Protein AF-A0A7J3EH86-F1 (afdb_monom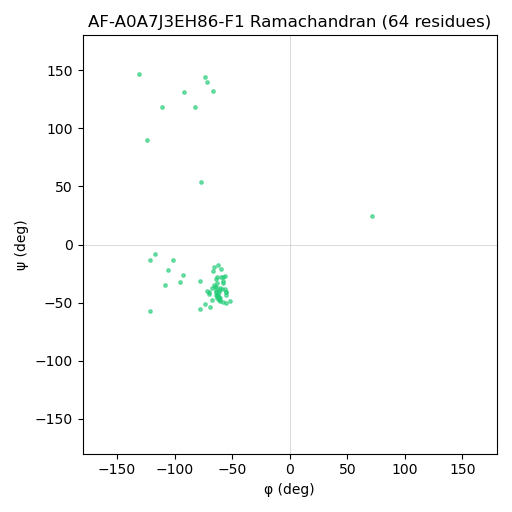er)

Mean predicted aligned error: 2.86 Å

Structure (mmCIF, N/CA/C/O backbone):
data_AF-A0A7J3EH86-F1
#
_entry.id   AF-A0A7J3EH86-F1
#
loop_
_atom_site.group_PDB
_atom_site.id
_atom_site.type_symbol
_atom_site.label_atom_id
_atom_site.label_alt_id
_atom_site.label_comp_id
_atom_site.label_asym_id
_atom_site.label_entity_id
_atom_site.label_seq_id
_atom_site.pdbx_PDB_ins_code
_atom_site.Cartn_x
_atom_site.Cartn_y
_atom_site.Cartn_z
_atom_site.occupancy
_atom_site.B_iso_or_equiv
_atom_site.auth_seq_id
_atom_site.auth_comp_id
_atom_site.auth_asym_id
_atom_site.auth_atom_id
_atom_site.pdbx_PDB_model_num
ATOM 1 N N . THR A 1 1 ? -11.525 9.427 0.149 1.00 82.56 1 THR A N 1
ATOM 2 C CA . THR A 1 1 ? -10.964 8.207 -0.470 1.00 82.56 1 THR A CA 1
ATOM 3 C C . THR A 1 1 ? -11.737 7.006 0.043 1.00 82.56 1 THR A C 1
ATOM 5 O O . THR A 1 1 ? -12.387 7.140 1.077 1.00 82.56 1 THR A O 1
ATOM 8 N N . LEU A 1 2 ? -11.689 5.859 -0.647 1.00 92.38 2 LEU A N 1
ATOM 9 C CA . LEU A 1 2 ? -12.332 4.621 -0.175 1.00 92.38 2 LEU A CA 1
ATOM 10 C C . LEU A 1 2 ? -11.851 4.242 1.235 1.00 92.38 2 LEU A C 1
ATOM 12 O O . LEU A 1 2 ? -12.671 3.925 2.087 1.00 92.38 2 LEU A O 1
ATOM 16 N N . ILE A 1 3 ? -10.548 4.397 1.500 1.00 93.69 3 ILE A N 1
ATOM 17 C CA . ILE A 1 3 ? -9.948 4.164 2.822 1.00 93.69 3 ILE A CA 1
ATOM 18 C C . ILE A 1 3 ? -10.697 4.943 3.909 1.00 93.69 3 ILE A C 1
ATOM 20 O O . ILE A 1 3 ? -11.127 4.346 4.881 1.00 93.69 3 ILE A O 1
ATOM 24 N N . ARG A 1 4 ? -10.960 6.244 3.712 1.00 94.38 4 ARG A N 1
ATOM 25 C CA . ARG A 1 4 ? -11.662 7.083 4.702 1.00 94.38 4 ARG A CA 1
ATOM 26 C C . ARG A 1 4 ? -13.108 6.644 4.972 1.00 94.38 4 ARG A C 1
ATOM 28 O O . ARG A 1 4 ? -13.607 6.884 6.064 1.00 94.38 4 ARG A O 1
ATOM 35 N N . ILE A 1 5 ? -13.778 6.045 3.986 1.00 95.50 5 ILE A N 1
ATOM 36 C CA . ILE A 1 5 ? -15.132 5.501 4.161 1.00 95.50 5 ILE A CA 1
ATOM 37 C C . ILE A 1 5 ? -15.051 4.216 4.988 1.00 95.50 5 ILE A C 1
ATOM 39 O O . ILE A 1 5 ? -15.701 4.120 6.019 1.00 95.50 5 ILE A O 1
ATOM 43 N N . LEU A 1 6 ? -14.182 3.278 4.599 1.00 94.31 6 LEU A N 1
ATOM 44 C CA . LEU A 1 6 ? -13.981 2.012 5.317 1.00 94.31 6 LEU A CA 1
ATOM 45 C C . LEU A 1 6 ? -13.450 2.219 6.743 1.00 94.31 6 LEU A C 1
ATOM 47 O O . LEU A 1 6 ? -13.734 1.432 7.640 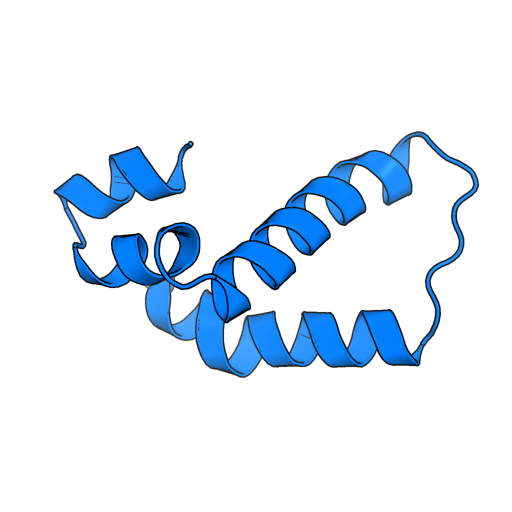1.00 94.31 6 LEU A O 1
ATOM 51 N N . SER A 1 7 ? -12.720 3.310 6.974 1.00 94.31 7 SER A N 1
ATOM 52 C CA . SER A 1 7 ? -12.267 3.730 8.297 1.00 94.31 7 SER A CA 1
ATOM 53 C C . SER A 1 7 ? -13.396 4.003 9.292 1.00 94.31 7 SER A C 1
ATOM 55 O O . SER A 1 7 ? -13.135 4.000 10.492 1.00 94.31 7 SER A O 1
ATOM 57 N N . GLN A 1 8 ? -14.624 4.258 8.826 1.00 94.44 8 GLN A N 1
ATOM 58 C CA . GLN A 1 8 ? -15.779 4.424 9.713 1.00 94.44 8 GLN A CA 1
ATOM 59 C C . GLN A 1 8 ? -16.110 3.114 10.442 1.00 94.44 8 GLN A C 1
ATOM 61 O O . GLN A 1 8 ? -16.459 3.155 11.619 1.00 94.44 8 GLN A O 1
ATOM 66 N N . ASP A 1 9 ? -15.922 1.974 9.770 1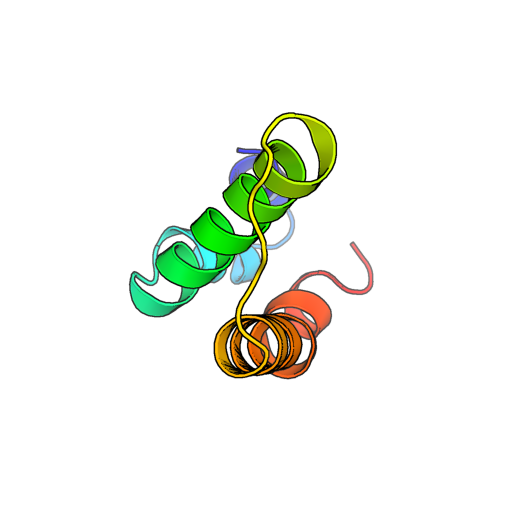.00 94.19 9 ASP A N 1
ATOM 67 C CA . ASP A 1 9 ? -16.170 0.637 10.320 1.00 94.19 9 ASP A CA 1
ATOM 68 C C . ASP A 1 9 ? -14.900 -0.008 10.904 1.00 94.19 9 ASP A C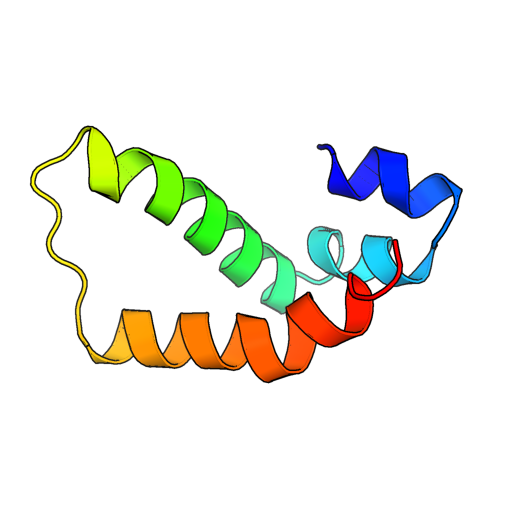 1
ATOM 70 O O . ASP A 1 9 ? -14.968 -0.736 11.894 1.00 94.19 9 ASP A O 1
ATOM 74 N N . LYS A 1 10 ? -13.722 0.279 10.327 1.00 93.69 10 LYS A N 1
ATOM 75 C CA . LYS A 1 10 ? -12.410 -0.157 10.840 1.00 93.69 10 LYS A CA 1
ATOM 76 C C . LYS A 1 10 ? -11.471 1.036 11.074 1.00 93.69 10 LYS A C 1
ATOM 78 O O . LYS A 1 10 ? -10.691 1.385 10.183 1.00 93.69 10 LYS A O 1
ATOM 83 N N . PRO A 1 11 ? -11.476 1.636 12.280 1.00 94.31 11 PRO A N 1
ATOM 84 C CA . PRO A 1 11 ? -10.699 2.840 12.594 1.00 94.31 11 PRO A CA 1
ATOM 85 C C . PRO A 1 11 ? -9.188 2.725 12.342 1.00 94.31 11 PRO A C 1
ATOM 87 O O . PRO A 1 11 ? -8.536 3.715 12.023 1.00 94.31 11 PRO A O 1
ATOM 90 N N . GLU A 1 12 ? -8.624 1.519 12.419 1.00 94.12 12 GLU A N 1
ATOM 91 C CA . GLU A 1 12 ? -7.197 1.243 12.183 1.00 94.12 12 GLU A CA 1
ATOM 92 C C . GLU A 1 12 ? -6.724 1.680 10.782 1.00 94.12 12 GLU A C 1
ATOM 94 O O . GLU A 1 12 ? -5.572 2.090 10.593 1.00 94.12 12 GLU A O 1
ATOM 99 N N . LEU A 1 13 ? -7.641 1.681 9.808 1.00 95.56 13 LEU A N 1
ATOM 100 C CA . LEU A 1 13 ? -7.392 2.117 8.434 1.00 95.56 13 LEU A CA 1
ATOM 101 C C . LEU A 1 13 ? -7.106 3.611 8.314 1.00 95.56 13 LEU A C 1
ATOM 103 O O . LEU A 1 13 ? -6.471 4.019 7.345 1.00 95.56 13 LEU A O 1
ATOM 107 N N . VAL A 1 14 ? -7.541 4.433 9.278 1.00 96.12 14 VAL A N 1
ATOM 108 C CA . VAL A 1 14 ? -7.242 5.877 9.278 1.00 96.12 14 VAL A CA 1
ATOM 109 C C . VAL A 1 14 ? -5.732 6.104 9.267 1.00 96.12 14 VAL A C 1
ATOM 111 O O . VAL A 1 14 ? -5.245 7.028 8.617 1.00 96.12 14 VAL A O 1
ATOM 114 N N . SER A 1 15 ? -4.971 5.206 9.903 1.00 96.12 15 SER A N 1
ATOM 115 C CA . SER A 1 15 ? -3.516 5.308 9.935 1.00 96.12 15 SER A CA 1
ATOM 116 C C . SER A 1 15 ? -2.885 5.273 8.540 1.00 96.12 15 SER A C 1
ATOM 118 O O . SER A 1 15 ? -1.861 5.908 8.348 1.00 96.12 15 SER A O 1
ATOM 120 N N . LEU A 1 16 ? -3.502 4.629 7.540 1.00 96.31 16 LEU A N 1
ATOM 121 C CA . LEU A 1 16 ? -2.990 4.611 6.161 1.00 96.31 16 LEU A CA 1
ATOM 122 C C . LEU A 1 16 ? -3.001 5.992 5.488 1.00 96.31 16 LEU A C 1
ATOM 124 O O . LEU A 1 16 ? -2.318 6.174 4.484 1.00 96.31 16 LEU A O 1
ATOM 128 N N . ILE A 1 17 ? -3.792 6.942 6.000 1.00 95.25 17 ILE A N 1
ATOM 129 C CA . ILE A 1 17 ? -3.977 8.269 5.393 1.00 95.25 17 ILE A CA 1
ATOM 130 C C . ILE A 1 17 ? -3.596 9.442 6.304 1.00 95.25 17 ILE A C 1
ATOM 132 O O . ILE A 1 17 ? -3.510 10.563 5.811 1.00 95.25 17 ILE A O 1
ATOM 136 N N . GLU A 1 18 ? -3.393 9.216 7.603 1.00 95.50 18 GLU A N 1
ATOM 137 C CA . GLU A 1 18 ? -2.956 10.253 8.557 1.00 95.50 18 GLU A CA 1
ATOM 138 C C . GLU A 1 18 ? -1.487 10.115 8.976 1.00 95.50 18 GLU A C 1
ATOM 140 O O . GLU A 1 18 ? -0.870 11.097 9.381 1.00 95.50 18 GLU A O 1
ATOM 145 N N . ASP A 1 19 ? -0.906 8.924 8.836 1.00 96.44 19 ASP A N 1
ATOM 146 C CA . ASP A 1 19 ? 0.530 8.701 8.990 1.00 96.44 19 ASP A CA 1
ATOM 147 C C . ASP A 1 19 ? 1.237 9.080 7.682 1.00 96.44 19 ASP A C 1
ATOM 149 O O . ASP A 1 19 ? 0.958 8.496 6.631 1.00 96.44 19 ASP A O 1
ATOM 153 N N . ILE A 1 20 ? 2.133 10.069 7.731 1.00 95.25 20 ILE A N 1
ATOM 154 C CA . ILE A 1 20 ? 2.775 10.614 6.529 1.00 95.25 20 ILE A CA 1
ATOM 155 C C . ILE A 1 20 ? 3.639 9.576 5.806 1.00 95.25 20 ILE A C 1
ATOM 157 O O . ILE A 1 20 ? 3.677 9.571 4.572 1.00 95.25 20 ILE A O 1
ATOM 161 N N . ASP A 1 21 ? 4.261 8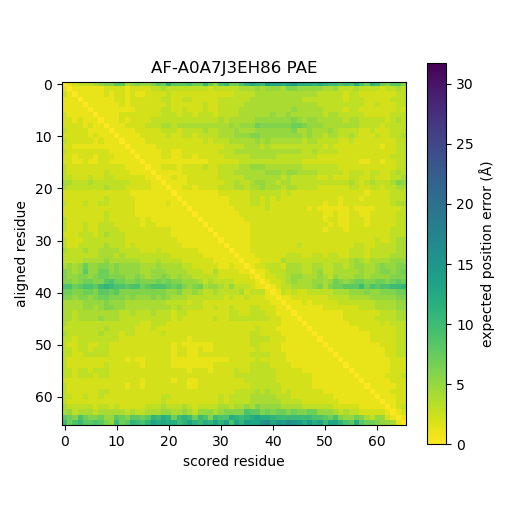.661 6.554 1.00 94.00 21 ASP A N 1
ATOM 162 C CA . ASP A 1 21 ? 5.117 7.624 5.987 1.00 94.00 21 ASP A CA 1
ATOM 163 C C . ASP A 1 21 ? 4.263 6.605 5.229 1.00 94.00 21 ASP A C 1
ATOM 165 O O . ASP A 1 21 ? 4.596 6.221 4.109 1.00 94.00 21 ASP A O 1
ATOM 169 N N . LYS A 1 22 ? 3.100 6.223 5.774 1.00 96.44 22 LYS A N 1
ATOM 170 C CA . LYS A 1 22 ? 2.156 5.314 5.094 1.00 96.44 22 LYS A CA 1
ATOM 171 C C . LYS A 1 22 ? 1.448 5.991 3.928 1.00 96.44 22 LYS A C 1
ATOM 173 O O . LYS A 1 22 ? 1.279 5.369 2.878 1.00 96.44 22 LYS A O 1
ATOM 178 N N . LEU A 1 23 ? 1.064 7.257 4.091 1.00 96.50 23 LEU A N 1
ATOM 179 C CA . LEU A 1 23 ? 0.387 8.037 3.058 1.00 96.50 23 LEU A CA 1
ATOM 180 C C . LEU A 1 23 ? 1.246 8.137 1.794 1.00 96.50 23 LEU A C 1
ATOM 182 O O . LEU A 1 23 ? 0.711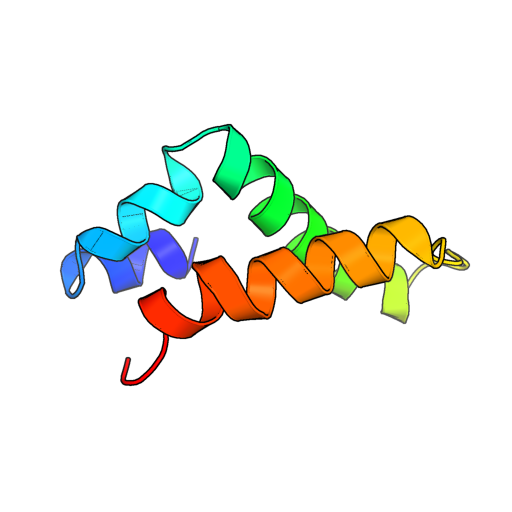 8.031 0.692 1.00 96.50 23 LEU A O 1
ATOM 186 N N . HIS A 1 24 ? 2.568 8.279 1.943 1.00 96.62 24 HIS A N 1
ATOM 187 C CA . HIS A 1 24 ? 3.499 8.248 0.817 1.00 96.62 24 HIS A CA 1
ATOM 188 C C . HIS A 1 24 ? 3.364 6.956 -0.006 1.00 96.62 24 HIS A C 1
ATOM 190 O O . HIS A 1 24 ? 3.177 7.020 -1.222 1.00 96.62 24 HIS A O 1
ATOM 196 N N . TYR A 1 25 ? 3.381 5.787 0.640 1.00 97.50 25 TYR A N 1
ATOM 197 C CA . TYR A 1 25 ? 3.232 4.507 -0.059 1.00 97.50 25 TYR A CA 1
ATOM 198 C C . TYR A 1 25 ? 1.836 4.307 -0.654 1.00 97.50 25 TYR A C 1
ATOM 200 O O . TYR A 1 25 ? 1.714 3.776 -1.758 1.00 97.50 25 TYR A O 1
ATOM 208 N N . VAL A 1 26 ? 0.780 4.753 0.032 1.00 96.69 26 VAL A N 1
ATOM 209 C CA . VAL A 1 26 ? -0.587 4.715 -0.513 1.00 96.69 26 VAL A CA 1
ATOM 210 C C . VAL A 1 26 ? -0.674 5.549 -1.792 1.00 96.69 26 VAL A C 1
ATOM 212 O O . VAL A 1 26 ? -1.173 5.057 -2.802 1.00 96.69 26 VAL A O 1
ATOM 215 N N . ALA A 1 27 ? -0.119 6.762 -1.795 1.00 95.81 27 ALA A N 1
ATOM 216 C CA . ALA A 1 27 ? -0.074 7.605 -2.987 1.00 95.81 27 ALA A CA 1
ATOM 217 C C . ALA A 1 27 ? 0.730 6.953 -4.127 1.00 95.81 27 ALA A C 1
ATOM 219 O O . ALA A 1 27 ? 0.298 6.994 -5.278 1.00 95.81 27 ALA A O 1
ATOM 220 N N . ARG A 1 28 ? 1.854 6.284 -3.822 1.00 95.94 28 ARG A N 1
ATOM 221 C CA . ARG A 1 28 ? 2.632 5.527 -4.822 1.00 95.94 28 ARG A CA 1
ATOM 222 C C . ARG A 1 28 ? 1.860 4.346 -5.408 1.00 95.94 28 ARG A C 1
ATOM 224 O O . ARG A 1 28 ? 1.988 4.096 -6.601 1.00 95.94 28 ARG A O 1
ATOM 231 N N . LEU A 1 29 ? 1.042 3.641 -4.622 1.00 95.62 29 LEU A N 1
ATOM 232 C CA . LEU A 1 29 ? 0.157 2.586 -5.140 1.00 95.62 29 LEU A CA 1
ATOM 233 C C . LEU A 1 29 ? -0.901 3.151 -6.098 1.00 95.62 29 LEU A C 1
ATOM 235 O O . LEU A 1 29 ? -1.150 2.567 -7.155 1.00 95.62 29 LEU A O 1
ATOM 239 N N . GLU A 1 30 ? -1.513 4.284 -5.746 1.00 94.62 30 GLU A N 1
ATOM 240 C CA . GLU A 1 30 ? -2.489 4.967 -6.605 1.00 94.62 30 GLU A CA 1
ATOM 241 C C . GLU A 1 30 ? -1.845 5.448 -7.914 1.00 94.62 30 GLU A C 1
ATOM 243 O O . GLU A 1 30 ? -2.387 5.222 -8.999 1.00 94.62 30 GLU A O 1
ATOM 248 N N . GLU A 1 31 ? -0.657 6.045 -7.831 1.00 94.62 31 GLU A N 1
ATOM 249 C CA . GLU A 1 31 ? 0.126 6.454 -8.995 1.00 94.62 31 GLU A CA 1
ATOM 250 C C . GLU A 1 31 ? 0.498 5.246 -9.861 1.00 94.62 31 GLU A C 1
ATOM 252 O O . GLU A 1 31 ? 0.248 5.263 -11.067 1.00 94.62 31 GLU A O 1
ATOM 257 N N . ALA A 1 32 ? 0.994 4.161 -9.254 1.00 94.69 32 ALA A N 1
ATOM 258 C CA . ALA A 1 32 ? 1.356 2.930 -9.951 1.00 94.69 32 ALA A CA 1
ATOM 259 C C . ALA A 1 32 ? 0.188 2.370 -10.781 1.00 94.69 32 ALA A C 1
ATOM 261 O O . ALA A 1 32 ? 0.387 1.961 -11.925 1.00 94.69 32 ALA A O 1
ATOM 262 N N . TYR A 1 33 ? -1.041 2.411 -10.252 1.00 93.56 33 TYR A N 1
ATOM 263 C CA . TYR A 1 33 ? -2.244 1.976 -10.971 1.00 93.56 33 TYR A CA 1
ATOM 264 C C . TYR A 1 33 ? -2.501 2.780 -12.258 1.00 93.56 33 TYR A C 1
ATOM 266 O O . TYR A 1 33 ? -2.934 2.213 -13.267 1.00 93.56 33 TYR A O 1
ATOM 274 N N . ILE A 1 34 ? -2.235 4.089 -12.233 1.00 93.88 34 ILE A N 1
ATOM 275 C CA . ILE A 1 34 ? -2.420 4.991 -13.376 1.00 93.88 34 ILE A CA 1
ATOM 276 C C . ILE A 1 34 ? -1.264 4.827 -14.366 1.00 93.88 34 ILE A C 1
ATOM 278 O O . ILE A 1 34 ? -1.488 4.537 -15.546 1.00 93.88 34 ILE A O 1
ATOM 282 N N . VAL A 1 35 ? -0.024 4.998 -13.902 1.00 95.31 35 VAL A N 1
ATOM 283 C CA . VAL A 1 35 ? 1.153 5.048 -14.782 1.00 95.31 35 VAL A CA 1
ATOM 284 C C . VAL A 1 35 ? 1.372 3.713 -15.494 1.00 95.31 35 VAL A C 1
ATOM 286 O O . VAL A 1 35 ? 1.675 3.725 -16.681 1.00 95.31 35 VAL A O 1
ATOM 289 N N . ALA A 1 36 ? 1.107 2.575 -14.835 1.00 90.69 36 ALA A N 1
ATOM 290 C CA . ALA A 1 36 ? 1.279 1.244 -15.426 1.00 90.69 36 ALA A CA 1
ATOM 291 C C . ALA A 1 36 ? 0.378 0.984 -16.646 1.00 90.69 36 ALA A C 1
ATOM 293 O O . ALA A 1 36 ? 0.624 0.046 -17.401 1.00 90.69 36 ALA A O 1
ATOM 294 N N . ARG A 1 37 ? -0.683 1.780 -16.836 1.00 92.38 37 ARG A N 1
ATOM 295 C CA . ARG A 1 37 ? -1.628 1.628 -17.954 1.00 92.38 37 ARG A CA 1
ATOM 296 C C . ARG A 1 37 ? -1.506 2.720 -19.003 1.00 92.38 37 ARG A C 1
ATOM 298 O O . ARG A 1 37 ? -1.748 2.452 -20.175 1.00 92.38 37 ARG A O 1
ATOM 305 N N . TYR A 1 38 ? -1.203 3.944 -18.582 1.00 95.00 38 TYR A N 1
ATOM 306 C CA . TYR A 1 38 ? -1.395 5.125 -19.426 1.00 95.00 38 TYR A CA 1
ATOM 307 C C . TYR A 1 38 ? -0.105 5.861 -19.771 1.00 95.00 38 TYR A C 1
ATOM 309 O O . TYR A 1 38 ? -0.141 6.775 -20.593 1.00 95.00 38 TYR A O 1
ATOM 317 N N . LEU A 1 39 ? 1.027 5.491 -19.170 1.00 93.12 39 LEU A N 1
ATOM 318 C CA . LEU A 1 39 ? 2.295 6.183 -19.368 1.00 93.12 39 LEU A CA 1
ATOM 319 C C . LEU A 1 39 ? 3.415 5.186 -19.693 1.00 93.12 39 LEU A C 1
ATOM 321 O O . LEU A 1 39 ? 3.411 4.069 -19.179 1.00 93.12 39 LEU A O 1
ATOM 325 N N . PRO A 1 40 ? 4.406 5.570 -20.518 1.00 91.31 40 PRO A N 1
ATOM 326 C CA . PRO A 1 40 ? 5.589 4.755 -20.792 1.00 91.31 40 PRO A CA 1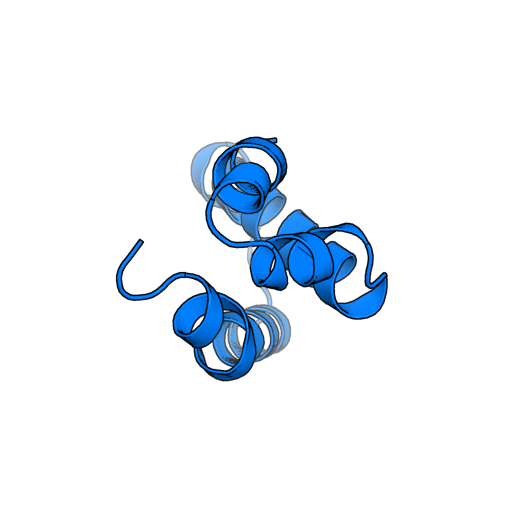
ATOM 327 C C . PRO A 1 40 ? 6.578 4.838 -19.617 1.00 91.31 40 PRO A C 1
ATOM 329 O O . PRO A 1 40 ? 7.737 5.213 -19.782 1.00 91.31 40 PRO A O 1
ATOM 332 N N . TYR A 1 41 ? 6.095 4.552 -18.410 1.00 91.44 41 TYR A N 1
ATOM 333 C CA . TYR A 1 41 ? 6.887 4.559 -17.190 1.00 91.44 41 TYR A CA 1
ATOM 334 C C . TYR A 1 41 ? 7.444 3.161 -16.926 1.00 91.44 41 TYR A C 1
ATOM 336 O O . TYR A 1 41 ? 6.709 2.173 -16.964 1.00 91.44 41 TYR A O 1
ATOM 344 N N . VAL A 1 42 ? 8.743 3.079 -16.645 1.00 93.19 42 VAL A N 1
ATOM 345 C CA . VAL A 1 42 ? 9.408 1.839 -16.239 1.00 93.19 42 VAL A CA 1
ATOM 346 C C . VAL A 1 42 ? 9.812 1.993 -14.783 1.00 93.19 42 VAL A C 1
ATOM 348 O O . VAL A 1 42 ? 10.598 2.873 -14.447 1.00 93.19 42 VAL A O 1
ATOM 351 N N . PHE A 1 43 ? 9.259 1.132 -13.935 1.00 94.19 43 PHE A N 1
ATOM 352 C CA . PHE A 1 43 ? 9.564 1.114 -12.512 1.00 94.19 43 PHE A CA 1
ATOM 353 C C . PHE A 1 43 ? 10.965 0.565 -12.261 1.00 94.19 43 PHE A C 1
ATOM 355 O O . PHE A 1 43 ? 11.373 -0.433 -12.864 1.00 94.19 43 PHE A O 1
ATOM 362 N N . GLU A 1 44 ? 11.680 1.169 -11.317 1.00 96.56 44 GLU A N 1
ATOM 363 C CA . GLU A 1 44 ? 12.928 0.596 -10.829 1.00 96.56 44 GLU A CA 1
ATOM 364 C C . GLU A 1 44 ? 12.654 -0.614 -9.929 1.00 96.56 44 GLU A C 1
ATOM 366 O O . GLU A 1 44 ? 11.720 -0.622 -9.127 1.00 96.56 44 GLU A O 1
ATOM 371 N N . GLU A 1 45 ? 13.516 -1.632 -9.990 1.00 97.44 45 GLU A N 1
ATOM 372 C CA . GLU A 1 45 ? 13.366 -2.839 -9.165 1.00 97.44 45 GLU A CA 1
ATOM 373 C C . GLU A 1 45 ? 13.300 -2.511 -7.665 1.00 97.44 45 GLU A C 1
ATOM 375 O O . GLU A 1 45 ? 12.528 -3.120 -6.922 1.00 97.44 45 GLU A O 1
ATOM 380 N N . ARG A 1 46 ? 14.092 -1.529 -7.214 1.00 97.00 46 ARG A N 1
ATOM 381 C CA . ARG A 1 46 ? 14.095 -1.084 -5.817 1.00 97.00 46 ARG A CA 1
ATOM 382 C C . ARG A 1 46 ? 12.741 -0.516 -5.410 1.00 97.00 46 ARG A C 1
ATOM 384 O O . ARG A 1 46 ? 12.265 -0.849 -4.332 1.00 97.0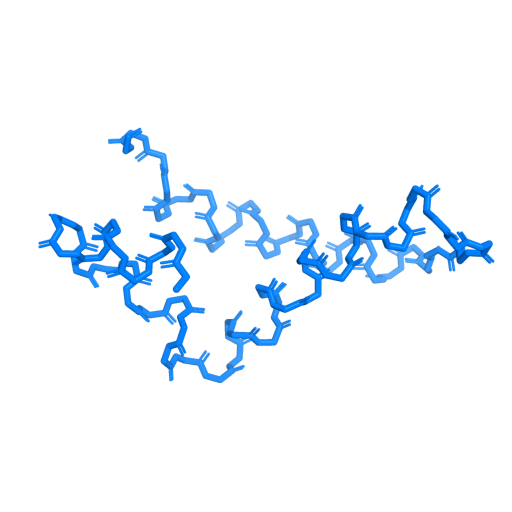0 46 ARG A O 1
ATOM 391 N N . GLU A 1 47 ? 12.135 0.294 -6.269 1.00 95.00 47 GLU A N 1
ATOM 392 C CA . GLU A 1 47 ? 10.829 0.896 -6.024 1.00 95.00 47 GLU A CA 1
ATOM 393 C C . GLU A 1 47 ? 9.743 -0.178 -5.902 1.00 95.00 47 GLU A C 1
ATOM 395 O O . GLU A 1 47 ? 8.972 -0.185 -4.944 1.00 95.00 47 GLU A O 1
ATOM 400 N N . VAL A 1 48 ? 9.743 -1.147 -6.824 1.00 96.06 48 VAL A N 1
ATOM 401 C CA . VAL A 1 48 ? 8.789 -2.263 -6.797 1.00 96.06 48 VAL A CA 1
ATOM 402 C C . VAL A 1 48 ? 8.952 -3.085 -5.521 1.00 96.06 48 VAL A C 1
ATOM 404 O O . VAL A 1 48 ? 7.959 -3.421 -4.881 1.00 96.06 48 VAL A O 1
ATOM 407 N N . LYS A 1 49 ? 10.190 -3.407 -5.127 1.00 98.06 49 LYS A N 1
ATOM 408 C CA . LYS A 1 49 ? 10.461 -4.185 -3.907 1.00 98.06 49 LYS A CA 1
ATOM 409 C C . LYS A 1 49 ? 10.032 -3.454 -2.640 1.00 98.06 49 LYS A C 1
ATOM 411 O O . LYS A 1 49 ? 9.503 -4.091 -1.732 1.00 98.06 49 LYS A O 1
ATOM 416 N N . ASP A 1 50 ? 10.269 -2.151 -2.581 1.00 97.12 50 ASP A N 1
ATOM 417 C CA . ASP A 1 50 ? 9.917 -1.317 -1.436 1.00 97.12 50 ASP A CA 1
ATOM 418 C C . ASP A 1 50 ? 8.393 -1.206 -1.283 1.00 97.12 50 ASP A C 1
ATOM 420 O O . ASP A 1 50 ? 7.837 -1.518 -0.228 1.00 97.12 50 ASP A O 1
ATOM 424 N N . LEU A 1 51 ? 7.69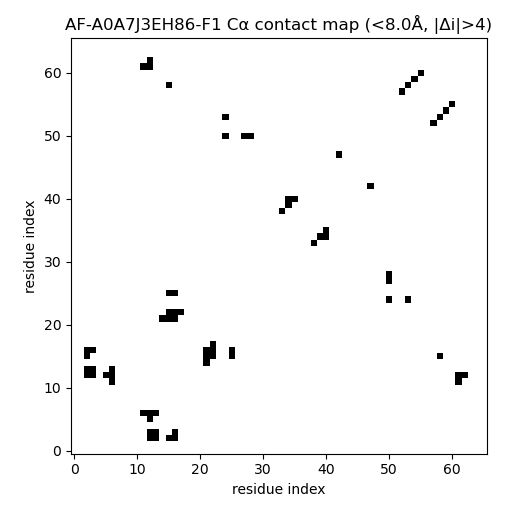1 -0.920 -2.384 1.00 97.19 51 LEU A N 1
ATOM 425 C CA . LEU A 1 51 ? 6.230 -0.869 -2.412 1.00 97.19 51 LEU A CA 1
ATOM 426 C C . LEU A 1 51 ? 5.602 -2.236 -2.107 1.00 97.19 51 LEU A C 1
ATOM 428 O O . LEU A 1 51 ? 4.634 -2.329 -1.355 1.00 97.19 51 LEU A O 1
ATOM 432 N N . TYR A 1 52 ? 6.175 -3.316 -2.644 1.00 97.88 52 TYR A N 1
ATOM 433 C CA . TYR A 1 52 ? 5.737 -4.681 -2.357 1.00 97.88 52 TYR A CA 1
ATOM 434 C C . TYR A 1 52 ? 5.878 -5.031 -0.872 1.00 97.88 52 TYR A C 1
ATOM 436 O O . TYR A 1 52 ? 4.966 -5.627 -0.295 1.00 97.88 52 TYR A O 1
ATOM 444 N N . ARG A 1 53 ? 6.980 -4.620 -0.230 1.00 98.19 53 ARG A N 1
ATOM 445 C CA . ARG A 1 53 ? 7.168 -4.795 1.214 1.00 98.19 53 ARG A CA 1
ATOM 446 C C . ARG A 1 53 ? 6.098 -4.050 2.005 1.00 98.19 53 ARG A C 1
ATOM 448 O O . ARG A 1 53 ? 5.472 -4.661 2.865 1.00 98.19 53 ARG A O 1
ATOM 455 N N . PHE A 1 54 ? 5.835 -2.785 1.676 1.00 98.00 54 PHE A N 1
ATOM 456 C CA . PHE A 1 54 ? 4.749 -2.027 2.302 1.00 98.00 54 PHE A CA 1
ATOM 457 C C . PHE A 1 54 ? 3.400 -2.745 2.164 1.00 98.00 54 PHE A C 1
ATOM 459 O O . PHE A 1 54 ? 2.648 -2.844 3.137 1.00 98.00 54 PHE A O 1
ATOM 466 N N . VAL A 1 55 ? 3.099 -3.298 0.982 1.00 97.81 55 VAL A N 1
ATOM 467 C CA . VAL A 1 55 ? 1.852 -4.044 0.775 1.00 97.81 55 VAL A CA 1
ATOM 468 C C . VAL A 1 55 ? 1.771 -5.249 1.704 1.00 97.81 55 VAL A C 1
ATOM 470 O O . VAL A 1 55 ? 0.746 -5.439 2.350 1.00 97.81 55 VAL A O 1
ATOM 473 N N . LEU A 1 56 ? 2.824 -6.061 1.783 1.00 98.19 56 LEU A N 1
ATOM 474 C CA . LEU A 1 56 ? 2.808 -7.279 2.592 1.00 98.19 56 LEU A CA 1
ATOM 475 C C . LEU A 1 56 ? 2.808 -7.011 4.097 1.00 98.19 56 LEU A C 1
ATOM 477 O O . LEU A 1 56 ? 2.107 -7.704 4.830 1.00 98.19 56 LEU A O 1
ATOM 481 N N . GLU A 1 57 ? 3.610 -6.053 4.552 1.00 97.75 57 GLU A N 1
ATOM 482 C CA . GLU A 1 57 ? 3.893 -5.858 5.976 1.00 97.75 57 GLU A CA 1
ATOM 483 C C . GLU A 1 57 ? 2.946 -4.855 6.641 1.00 97.75 57 GLU A C 1
ATOM 485 O O . GLU A 1 57 ? 2.710 -4.951 7.843 1.00 97.75 57 GLU A O 1
ATOM 490 N N . VAL A 1 58 ? 2.383 -3.908 5.881 1.00 96.75 58 VAL A N 1
ATOM 491 C CA . VAL A 1 58 ? 1.562 -2.818 6.433 1.00 96.75 58 VAL A CA 1
ATOM 492 C C . VAL A 1 58 ? 0.157 -2.822 5.851 1.00 96.75 58 VAL A C 1
ATOM 494 O O . VAL A 1 58 ? -0.815 -2.900 6.597 1.00 96.75 58 VAL A O 1
ATOM 497 N N . PHE A 1 59 ? 0.023 -2.739 4.527 1.00 96.12 59 PHE A N 1
ATOM 498 C CA . PHE A 1 59 ? -1.288 -2.539 3.908 1.00 96.12 59 PHE A CA 1
ATOM 499 C C . PHE A 1 59 ? -2.184 -3.769 4.054 1.00 96.12 59 PHE A C 1
ATOM 501 O O . PHE A 1 59 ? -3.297 -3.665 4.562 1.00 96.12 59 PHE A O 1
ATOM 508 N N . LYS A 1 60 ? -1.697 -4.942 3.631 1.00 96.25 60 LYS A N 1
ATOM 509 C CA . LYS A 1 60 ? -2.467 -6.188 3.614 1.00 96.25 60 LYS A CA 1
ATOM 510 C C . LYS A 1 60 ? -2.995 -6.559 5.007 1.00 96.25 60 LYS A C 1
ATOM 512 O O . LYS A 1 60 ? -4.201 -6.769 5.092 1.00 96.25 60 LYS A O 1
ATOM 517 N N . PRO A 1 61 ? -2.190 -6.566 6.089 1.00 95.19 61 PRO A N 1
ATOM 518 C CA . PRO A 1 61 ? -2.694 -6.886 7.426 1.00 95.19 61 PRO A CA 1
ATOM 519 C C . PRO A 1 61 ? -3.823 -5.965 7.904 1.00 95.19 61 PRO A C 1
ATOM 521 O O . PRO A 1 61 ? -4.699 -6.411 8.637 1.00 95.19 61 PRO A O 1
ATOM 524 N N . LEU A 1 62 ? -3.823 -4.697 7.478 1.00 93.62 62 LEU A N 1
ATOM 525 C CA . LEU A 1 62 ? -4.863 -3.734 7.844 1.00 93.62 62 LEU A CA 1
ATOM 526 C C . LEU A 1 62 ? -6.158 -3.925 7.043 1.00 93.62 62 LEU A C 1
ATOM 528 O O . LEU A 1 62 ? -7.237 -3.632 7.558 1.00 93.62 62 LEU A O 1
ATOM 532 N N . VAL A 1 63 ? -6.068 -4.395 5.793 1.00 92.06 63 VAL A N 1
ATOM 533 C CA . VAL A 1 63 ? -7.233 -4.519 4.898 1.00 92.06 63 VAL A CA 1
ATOM 534 C C . VAL A 1 63 ? -7.798 -5.931 4.771 1.00 92.06 63 VAL A C 1
ATOM 536 O O . VAL A 1 63 ? -8.889 -6.110 4.234 1.00 92.06 63 VAL A O 1
ATOM 539 N N . GLU A 1 64 ? -7.078 -6.948 5.234 1.00 91.81 64 GLU A N 1
ATOM 540 C CA . GLU A 1 64 ? -7.520 -8.338 5.145 1.00 91.81 64 GLU A CA 1
ATOM 541 C C . GLU A 1 64 ? -8.765 -8.568 6.025 1.00 91.81 64 GLU A C 1
ATOM 543 O O . GLU A 1 64 ? -8.849 -8.131 7.176 1.00 91.81 64 GLU A O 1
ATOM 548 N N . GLY A 1 65 ? -9.787 -9.218 5.460 1.00 78.38 65 GLY A N 1
ATOM 549 C CA . GLY A 1 65 ? -11.066 -9.440 6.143 1.00 78.38 65 GLY A CA 1
ATOM 550 C C . GLY A 1 65 ? -11.922 -8.180 6.321 1.00 78.38 65 GLY A C 1
ATOM 551 O O . GLY A 1 65 ? -12.691 -8.103 7.284 1.00 78.38 65 GLY A O 1
ATOM 552 N N . ILE A 1 66 ? -11.732 -7.165 5.473 1.00 75.75 66 ILE A N 1
ATOM 553 C CA . ILE A 1 66 ? -12.742 -6.131 5.189 1.00 75.75 66 ILE A CA 1
ATOM 554 C C . ILE A 1 66 ? -13.678 -6.647 4.099 1.00 75.75 66 ILE A C 1
ATOM 556 O O . ILE A 1 66 ? -13.161 -7.249 3.130 1.00 75.75 66 ILE A O 1
#

Sequence (66 aa):
TLIRILSQDKPELVSLIEDIDKLHYVARLEEAYIVARYLPYVFEEREVKDLYRFVLEVFKPLVEGI

Nearest PDB structures (foldseek):
  4zy8-assembly2_A  TM=4.678E-01  e=4.232E+00  Kluyveromyces lactis

Foldseek 3Di:
DVLVVVCVVVVVSVCCCPVPVNVVLVVVVVVCVCCVPPHPDDDDPVRVVVSVCCCVPPVCVSPPPD

Radius of gyration: 12.8 Å; Cα contacts (8 Å, |Δi|>4): 36; chains: 1; bounding box: 30×20×33 Å

Solvent-accessible surface area (backbone atoms only — not comparable to full-atom values): 3950 Å² total; per-residue (Å²): 107,72,58,65,60,53,19,75,83,41,62,76,44,44,48,49,71,72,35,70,76,45,28,52,54,50,52,49,53,57,47,48,64,49,37,74,74,74,45,100,68,80,82,53,70,67,58,53,54,52,53,50,45,46,38,67,75,51,49,44,72,70,54,62,93,112

Secondary structure (DSSP, 8-state):
-HHHHHTTT-GGGGHHHHSHHHHHHHHHHHHHHHHHHHS-----HHHHHHHHHHIIIIIHHHHTT-

pLDDT: mean 94.48, std 3.89, range [75.75, 98.19]